Protein AF-A0A7S1TMW0-F1 (afdb_monomer_lite)

Foldseek 3Di:
DPLPPDDPLLVVLLCCVAPVVDPDDDQDDDPPPCSLSSVLNSVLCCCVVVVDDDDDDDPAQASVQVSQLSNCVVPVPDLAEDEDDLVRHDPSCSCNYPVNVVVVVVVVVVVVVVVVVVVVVVVVVVVVVVVPPD

InterPro domains:
  IPR027417 P-loop containing nucleoside triphosphate hydrolase [G3DSA:3.40.50.300] (5-128)
  IPR027417 P-loop containing nucleoside triphosphate hydrolase [SSF52540] (5-91)
  IPR041677 DNA2/NAM7 helicase, helicase domain [PF13086] (6-128)
  IPR050534 Coronaviruses polyprotein 1ab [PTHR43788] (4-119)

Secondary structure (DSSP, 8-state):
-------HHHHHHHHIIIII--S-------TTS-HHHHHHHHHHHIIIII--------SSHHHHHHHHHHHHHH-TTS---B-S-GGGS-GGGGGGBHHHHHHHHHHHHHHHHHHHHHHHHHHHHHHHHHHS--

pLDDT: mean 90.7, std 10.29, range [41.19, 97.44]

Structure (mmCIF, N/CA/C/O backbone):
data_AF-A0A7S1TMW0-F1
#
_entry.id   AF-A0A7S1TMW0-F1
#
loop_
_atom_site.group_PDB
_atom_site.id
_atom_site.type_symbol
_atom_site.label_atom_id
_atom_site.label_alt_id
_atom_site.label_comp_id
_atom_site.label_asym_id
_atom_site.label_entity_id
_atom_site.label_seq_id
_atom_site.pdbx_PDB_ins_code
_atom_site.Cartn_x
_atom_site.Cartn_y
_atom_site.Cartn_z
_atom_site.occupancy
_atom_site.B_iso_or_equiv
_atom_site.auth_seq_id
_atom_site.auth_comp_id
_atom_site.auth_asym_id
_atom_site.auth_atom_id
_atom_site.pdbx_PDB_model_num
ATOM 1 N N . ALA A 1 1 ? 2.452 -14.773 4.555 1.00 41.19 1 ALA A N 1
ATOM 2 C CA . ALA A 1 1 ? 2.841 -13.531 5.254 1.00 41.19 1 ALA A CA 1
ATOM 3 C C . ALA A 1 1 ? 2.447 -13.641 6.718 1.00 41.19 1 ALA A C 1
ATOM 5 O O . ALA A 1 1 ? 1.320 -14.036 6.995 1.00 41.19 1 ALA A O 1
ATOM 6 N N . ARG A 1 2 ? 3.364 -13.378 7.655 1.00 42.72 2 ARG A N 1
ATOM 7 C CA . ARG A 1 2 ? 3.052 -13.442 9.087 1.00 42.72 2 ARG A CA 1
ATOM 8 C C . ARG A 1 2 ? 2.184 -12.222 9.404 1.00 42.72 2 ARG A C 1
ATOM 10 O O . ARG A 1 2 ? 2.706 -11.118 9.511 1.00 42.72 2 ARG A O 1
ATOM 17 N N . LEU A 1 3 ? 0.864 -12.408 9.478 1.00 54.62 3 LEU A N 1
ATOM 18 C CA . LEU A 1 3 ? -0.001 -11.451 10.164 1.00 54.62 3 LEU A CA 1
ATOM 19 C C . LEU A 1 3 ? 0.658 -11.245 11.533 1.00 54.62 3 LEU A C 1
ATOM 21 O O . LEU A 1 3 ? 0.925 -12.228 12.231 1.00 54.62 3 LEU A O 1
ATOM 25 N N . ALA A 1 4 ? 1.036 -10.011 11.869 1.00 59.56 4 ALA A N 1
ATOM 26 C CA . ALA A 1 4 ? 1.559 -9.702 13.197 1.00 59.56 4 ALA A CA 1
ATOM 27 C C . ALA A 1 4 ? 0.603 -10.279 14.258 1.00 59.56 4 ALA A C 1
ATOM 29 O O . ALA A 1 4 ? -0.575 -10.484 13.962 1.00 59.56 4 ALA A O 1
ATOM 30 N N . SER A 1 5 ? 1.071 -10.555 15.477 1.00 74.88 5 SER A N 1
ATOM 31 C CA . SER A 1 5 ? 0.183 -11.019 16.549 1.00 74.88 5 SER A CA 1
ATOM 32 C C . SER A 1 5 ? -0.861 -9.936 16.856 1.00 74.88 5 SER A C 1
ATOM 34 O O . SER A 1 5 ? -0.615 -9.027 17.647 1.00 74.88 5 SER A O 1
ATOM 36 N N . LEU A 1 6 ? -2.005 -9.998 16.174 1.00 83.56 6 LEU A N 1
ATOM 37 C CA . LEU A 1 6 ? -3.103 -9.065 16.349 1.00 83.56 6 LEU A CA 1
ATOM 38 C C . LEU A 1 6 ? -3.797 -9.378 17.664 1.00 83.56 6 LEU A C 1
ATOM 40 O O . LEU A 1 6 ? -4.166 -10.528 17.945 1.00 83.56 6 LEU A O 1
ATOM 44 N N . ASN A 1 7 ? -4.011 -8.332 18.454 1.00 89.12 7 ASN A N 1
ATOM 45 C CA . ASN A 1 7 ? -4.869 -8.451 19.620 1.00 89.12 7 ASN A CA 1
ATOM 46 C C . ASN A 1 7 ? -6.317 -8.741 19.181 1.00 89.12 7 ASN A C 1
ATOM 48 O O . ASN A 1 7 ? -6.655 -8.700 17.993 1.00 89.12 7 ASN A O 1
ATOM 52 N N . THR A 1 8 ? -7.165 -9.093 20.142 1.00 90.50 8 THR A N 1
ATOM 53 C CA . THR A 1 8 ? -8.556 -9.471 19.872 1.00 90.50 8 THR A CA 1
ATOM 54 C C . THR A 1 8 ? -9.306 -8.374 19.113 1.00 90.50 8 THR A C 1
ATOM 56 O O . THR A 1 8 ? -9.917 -8.664 18.090 1.00 90.50 8 THR A O 1
ATOM 59 N N . GLU A 1 9 ? -9.158 -7.112 19.519 1.00 90.88 9 GLU A N 1
ATOM 60 C CA . GLU A 1 9 ? -9.831 -5.972 18.879 1.00 90.88 9 GLU A CA 1
ATOM 61 C C . GLU A 1 9 ? -9.413 -5.780 17.417 1.00 90.88 9 GLU A C 1
ATOM 63 O O . GLU A 1 9 ? -10.238 -5.574 16.530 1.00 90.88 9 GLU A O 1
ATOM 68 N N . GLN A 1 10 ? -8.121 -5.905 17.124 1.00 90.44 10 GLN A N 1
ATOM 69 C CA . GLN A 1 10 ? -7.606 -5.792 15.762 1.00 90.44 10 GLN A CA 1
ATOM 70 C C . GLN A 1 10 ? -8.063 -6.964 14.884 1.00 90.44 10 GLN A C 1
ATOM 72 O O . GLN A 1 10 ? -8.323 -6.767 13.698 1.00 90.44 10 GLN A O 1
ATOM 77 N N . ARG A 1 11 ? -8.193 -8.173 15.452 1.00 90.75 11 ARG A N 1
ATOM 78 C CA . ARG A 1 11 ? -8.766 -9.329 14.743 1.00 90.75 11 ARG A CA 1
ATOM 79 C C . ARG A 1 11 ? -10.237 -9.117 14.404 1.00 90.75 11 ARG A C 1
ATOM 81 O O . ARG A 1 11 ? -10.627 -9.443 13.286 1.00 90.75 11 ARG A O 1
ATOM 88 N N . LEU A 1 12 ? -11.016 -8.516 15.304 1.00 91.06 12 LEU A N 1
ATOM 89 C CA . LEU A 1 12 ? -12.421 -8.190 15.044 1.00 91.06 12 LEU A CA 1
ATOM 90 C C . LEU A 1 12 ? -12.576 -7.226 13.862 1.00 91.06 12 LEU A C 1
ATOM 92 O O . LEU A 1 12 ? -13.469 -7.407 13.040 1.00 91.06 12 LEU A O 1
ATOM 96 N N . VAL A 1 13 ? -11.674 -6.250 13.715 1.00 92.19 13 VAL A N 1
ATOM 97 C CA . VAL A 1 13 ? -11.669 -5.358 12.540 1.00 92.19 13 VAL A CA 1
ATOM 98 C C . VAL A 1 13 ? -11.479 -6.147 11.243 1.00 92.19 13 VAL A C 1
ATOM 100 O O . VAL A 1 13 ? -12.196 -5.912 10.272 1.00 92.19 13 VAL A O 1
ATOM 103 N N . VAL A 1 14 ? -10.540 -7.099 11.222 1.00 92.25 14 VAL A N 1
ATOM 104 C CA . VAL A 1 14 ? -10.314 -7.953 10.047 1.00 92.25 14 VAL A CA 1
ATOM 105 C C . VAL A 1 14 ? -11.552 -8.803 9.756 1.00 92.25 14 VAL A C 1
ATOM 107 O O . VAL A 1 14 ? -12.006 -8.823 8.617 1.00 92.25 14 VAL A O 1
ATOM 110 N N . GLU A 1 15 ? -12.131 -9.446 10.772 1.00 91.31 15 GLU A N 1
ATOM 111 C CA . GLU A 1 15 ? -13.331 -10.284 10.640 1.00 91.31 15 GLU A CA 1
ATOM 112 C C . GLU A 1 15 ? -14.543 -9.494 10.121 1.00 91.31 15 GLU A C 1
ATOM 114 O O . GLU A 1 15 ? -15.268 -9.967 9.244 1.00 91.31 15 GLU A O 1
ATOM 119 N N . HIS A 1 16 ? -14.759 -8.274 10.620 1.00 91.88 16 HIS A N 1
ATOM 120 C CA . HIS A 1 16 ? -15.850 -7.412 10.163 1.00 91.88 16 HIS A CA 1
ATOM 121 C C . HIS A 1 16 ? -15.748 -7.090 8.670 1.00 91.88 16 HIS A C 1
ATOM 123 O O . HIS A 1 16 ? -16.760 -7.111 7.968 1.00 91.88 16 HIS A O 1
ATOM 129 N N . VAL A 1 17 ? -14.531 -6.844 8.181 1.00 89.94 17 VAL A N 1
ATOM 130 C CA . VAL A 1 17 ? -14.286 -6.536 6.769 1.00 89.94 17 VAL A CA 1
ATOM 131 C C . VAL A 1 17 ? -14.373 -7.790 5.898 1.00 89.94 17 VAL A C 1
ATOM 133 O O . VAL A 1 17 ? -14.994 -7.744 4.840 1.00 89.94 17 VAL A O 1
ATOM 136 N N . THR A 1 18 ? -13.784 -8.915 6.318 1.00 89.94 18 THR A N 1
ATOM 137 C CA . THR A 1 18 ? -13.626 -10.085 5.436 1.00 89.94 18 THR A CA 1
ATOM 138 C C . THR A 1 18 ? -14.753 -11.109 5.531 1.00 89.94 18 THR A C 1
ATOM 140 O O . THR A 1 18 ? -15.137 -11.690 4.517 1.00 89.94 18 THR A O 1
ATOM 143 N N . VAL A 1 19 ? -15.284 -11.347 6.732 1.00 88.06 19 VAL A N 1
ATOM 144 C CA . VAL A 1 19 ? -16.293 -12.386 6.987 1.00 88.06 19 VAL A CA 1
ATOM 145 C C . VAL A 1 19 ? -17.684 -11.780 7.000 1.00 88.06 19 VAL A C 1
ATOM 147 O O . VAL A 1 19 ? -18.561 -12.232 6.268 1.00 88.06 19 VAL A O 1
ATOM 150 N N . ARG A 1 20 ? -17.893 -10.740 7.816 1.00 85.25 20 ARG A N 1
ATOM 151 C CA . ARG A 1 20 ?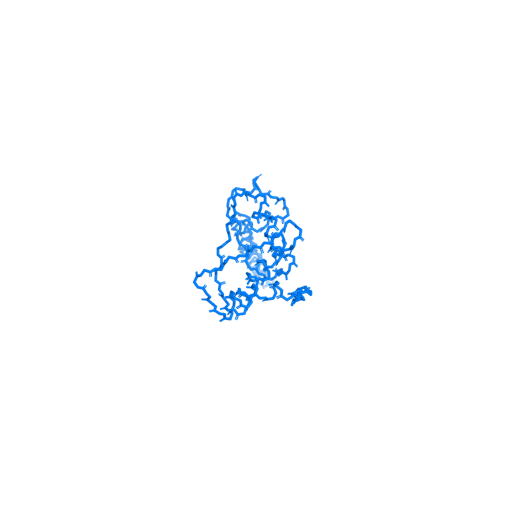 -19.234 -10.164 7.997 1.00 85.25 20 ARG A CA 1
ATOM 152 C C . ARG A 1 20 ? -19.680 -9.315 6.815 1.00 85.25 20 ARG A C 1
ATOM 154 O O . ARG A 1 20 ? -20.880 -9.188 6.599 1.00 85.25 20 ARG A O 1
ATOM 161 N N . LYS A 1 21 ? -18.724 -8.753 6.064 1.00 81.25 21 LYS A N 1
ATOM 162 C CA . LYS A 1 21 ? -18.966 -7.873 4.909 1.00 81.25 21 LYS A CA 1
ATOM 163 C C . LYS A 1 21 ? -19.984 -6.770 5.226 1.00 81.25 21 LYS A C 1
ATOM 165 O O . LYS A 1 21 ? -20.891 -6.497 4.441 1.00 81.25 21 LYS A O 1
ATOM 170 N N . SER A 1 22 ? -19.852 -6.162 6.405 1.00 79.31 22 SER A N 1
ATOM 171 C CA . SER A 1 22 ? -20.737 -5.082 6.846 1.00 79.31 22 SER A CA 1
ATOM 172 C C . SER A 1 22 ? -20.713 -3.919 5.850 1.00 79.31 22 SER A C 1
ATOM 174 O O . SER A 1 22 ? -19.653 -3.553 5.348 1.00 79.31 22 SER A O 1
ATOM 176 N N . THR A 1 23 ? -21.863 -3.286 5.612 1.00 86.81 23 THR A N 1
ATOM 177 C CA . THR A 1 23 ? -21.974 -2.129 4.701 1.00 86.81 23 THR A CA 1
ATOM 178 C C . THR A 1 23 ? -21.153 -0.924 5.162 1.00 86.81 23 THR A C 1
ATOM 180 O O . THR A 1 23 ? -20.662 -0.158 4.338 1.00 86.81 23 THR A O 1
ATOM 183 N N . ALA A 1 24 ? -20.973 -0.767 6.475 1.00 89.81 24 ALA A N 1
ATOM 184 C CA . ALA A 1 24 ? -20.081 0.212 7.075 1.00 89.81 24 ALA A CA 1
ATOM 185 C C . ALA A 1 24 ? -19.421 -0.370 8.330 1.00 89.81 24 ALA A C 1
ATOM 187 O O . ALA A 1 24 ? -20.012 -1.170 9.056 1.00 89.81 24 ALA A O 1
ATOM 188 N N . THR A 1 25 ? -18.179 0.027 8.604 1.00 91.25 25 THR A N 1
ATOM 189 C CA . THR A 1 25 ? -17.468 -0.332 9.837 1.00 91.25 25 THR A CA 1
ATOM 190 C C . THR A 1 25 ? -16.689 0.873 10.340 1.00 91.25 25 THR A C 1
ATOM 192 O O . THR A 1 25 ? -15.859 1.428 9.622 1.00 91.25 25 THR A O 1
ATOM 195 N N . LEU A 1 26 ? -16.955 1.270 11.586 1.00 92.75 26 LEU A N 1
ATOM 196 C CA . LEU A 1 26 ? -16.215 2.319 12.275 1.00 92.75 26 LEU A CA 1
ATOM 197 C C . LEU A 1 26 ? -15.134 1.682 13.147 1.00 92.75 26 LEU A C 1
ATOM 199 O O . LEU A 1 26 ? -15.435 0.933 14.072 1.00 92.75 26 LEU A O 1
ATOM 203 N N . VAL A 1 27 ? -13.876 2.013 12.866 1.00 92.56 27 VAL A N 1
ATOM 204 C CA . VAL A 1 27 ? -1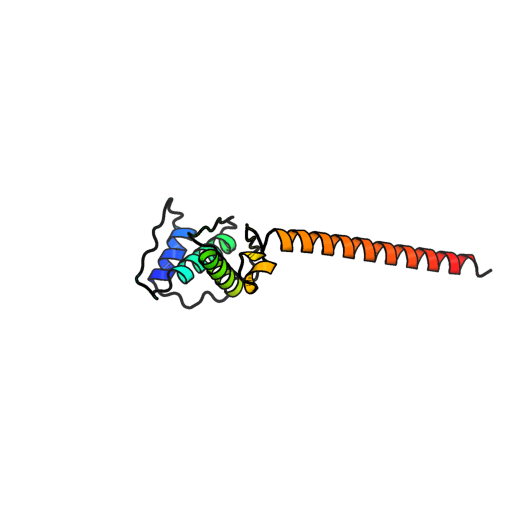2.740 1.601 13.694 1.00 92.56 27 VAL A CA 1
ATOM 205 C C . VAL A 1 27 ? -12.297 2.793 14.528 1.00 92.56 27 VAL A C 1
ATOM 207 O O . VAL A 1 27 ? -11.753 3.765 14.003 1.00 92.56 27 VAL A O 1
ATOM 210 N N . TRP A 1 28 ? -12.511 2.711 15.837 1.00 93.12 28 TRP A N 1
ATOM 211 C CA . TRP A 1 28 ? -12.101 3.734 16.793 1.00 93.12 28 TRP A CA 1
ATOM 212 C C . TRP A 1 28 ? -11.079 3.175 17.786 1.00 93.12 28 TRP A C 1
ATOM 214 O O . TRP A 1 28 ? -11.043 1.983 18.068 1.00 93.12 28 TRP A O 1
ATOM 224 N N . GLY A 1 29 ? -10.224 4.048 18.312 1.00 87.12 29 GLY A N 1
ATOM 225 C CA . GLY A 1 29 ? -9.257 3.692 19.343 1.00 87.12 29 GLY A CA 1
ATOM 226 C C . GLY A 1 29 ? -8.394 4.890 19.755 1.00 87.12 29 GLY A C 1
ATOM 227 O O . GLY A 1 29 ? -8.056 5.715 18.894 1.00 87.12 29 GLY A O 1
ATOM 228 N N . PRO A 1 30 ? -7.976 4.995 21.029 1.00 90.25 30 PRO A N 1
ATOM 229 C CA . PRO A 1 30 ? -7.055 6.032 21.502 1.00 90.25 30 PRO A CA 1
ATOM 230 C C . PRO A 1 30 ? -5.752 6.140 20.679 1.00 90.25 30 PRO A C 1
ATOM 232 O O . PRO A 1 30 ? -5.411 5.225 19.912 1.00 90.25 30 PRO A O 1
ATOM 235 N N . PRO A 1 31 ? -4.996 7.246 20.780 1.00 87.94 31 PRO A N 1
ATOM 236 C CA . PRO A 1 31 ? -3.660 7.348 20.189 1.00 87.94 31 PRO A CA 1
ATOM 237 C C . PRO A 1 31 ? -2.774 6.153 20.585 1.00 87.94 31 PRO A C 1
ATOM 239 O O . PRO A 1 31 ? -2.865 5.649 21.697 1.00 87.94 31 PRO A O 1
ATOM 242 N N . GLY A 1 32 ? -1.960 5.644 19.656 1.00 85.00 32 GLY A N 1
ATOM 243 C CA . GLY A 1 32 ? -1.055 4.512 19.919 1.00 85.00 32 GLY A CA 1
ATOM 244 C C . GLY A 1 32 ? -1.672 3.102 19.870 1.00 85.00 32 GLY A C 1
ATOM 245 O O . GLY A 1 32 ? -0.932 2.132 19.792 1.00 85.00 32 GLY A O 1
ATOM 246 N N . THR A 1 33 ? -2.999 2.946 19.794 1.00 85.06 33 THR A N 1
ATOM 247 C CA . THR A 1 33 ? -3.676 1.618 19.810 1.00 85.06 33 THR A CA 1
ATOM 248 C C . THR A 1 33 ? -3.585 0.797 18.513 1.00 85.06 33 THR A C 1
ATOM 250 O O . THR A 1 33 ? -4.232 -0.238 18.359 1.00 85.06 33 THR A O 1
ATOM 253 N N . GLY A 1 34 ? -2.785 1.240 17.541 1.00 88.69 34 GLY A N 1
ATOM 254 C CA . GLY A 1 34 ? -2.559 0.481 16.310 1.00 88.69 34 GLY A CA 1
ATOM 255 C C . GLY A 1 34 ? -3.737 0.461 15.328 1.00 88.69 34 GLY A C 1
ATOM 256 O O . GLY A 1 34 ? -3.784 -0.430 14.488 1.00 88.69 34 GLY A O 1
ATOM 257 N N . LYS A 1 35 ? -4.654 1.441 15.375 1.00 92.38 35 LYS A N 1
ATOM 258 C CA . LYS A 1 35 ? -5.772 1.588 14.411 1.00 92.38 35 LYS A CA 1
ATOM 259 C C . LYS A 1 35 ? -5.338 1.400 12.956 1.00 92.38 35 LYS A C 1
ATOM 261 O O . LYS A 1 35 ? -5.885 0.567 12.246 1.00 92.38 35 LYS A O 1
ATOM 266 N N . THR A 1 36 ? -4.312 2.138 12.529 1.00 92.00 36 THR A N 1
ATOM 267 C CA . THR A 1 36 ? -3.766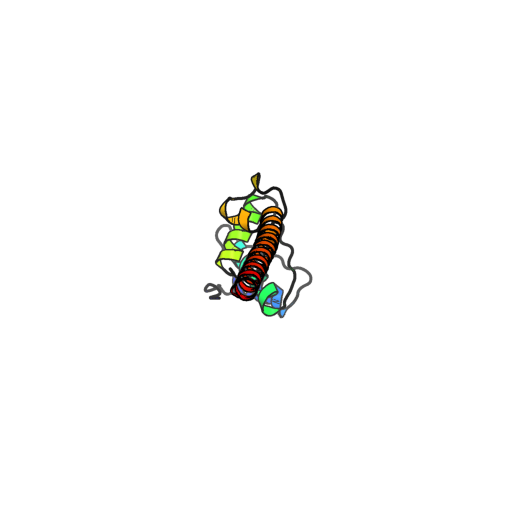 2.038 11.168 1.00 92.00 36 THR A CA 1
ATOM 268 C C . THR A 1 36 ? -3.282 0.625 10.871 1.00 92.00 36 THR A C 1
ATOM 270 O O . THR A 1 36 ? -3.538 0.115 9.790 1.00 92.00 36 THR A O 1
ATOM 273 N N . SER A 1 37 ? -2.630 -0.035 11.831 1.00 92.06 37 SER A N 1
ATOM 274 C CA . SER A 1 37 ? -2.182 -1.420 11.673 1.00 92.06 37 SER A CA 1
ATOM 275 C C . SER A 1 37 ? -3.365 -2.376 11.509 1.00 92.06 37 SER A C 1
ATOM 277 O O . SER A 1 37 ? -3.312 -3.236 10.639 1.00 92.06 37 SER A O 1
ATOM 279 N N . ALA A 1 38 ? -4.452 -2.191 12.265 1.00 93.25 38 ALA A N 1
ATOM 280 C CA . ALA A 1 38 ? -5.678 -2.977 12.115 1.00 93.25 38 ALA A CA 1
ATOM 281 C C . ALA A 1 38 ? -6.274 -2.832 10.706 1.00 93.25 38 ALA A C 1
ATOM 283 O O . ALA A 1 38 ? -6.547 -3.830 10.042 1.00 93.25 38 ALA A O 1
ATOM 284 N N . VAL A 1 39 ? -6.405 -1.591 10.218 1.00 94.94 39 VAL A N 1
ATOM 285 C CA . VAL A 1 39 ? -6.945 -1.310 8.878 1.00 94.94 39 VAL A CA 1
ATOM 286 C C . VAL A 1 39 ? -6.022 -1.854 7.783 1.00 94.94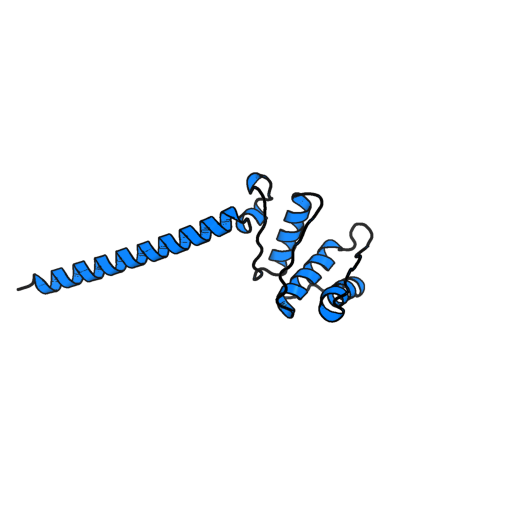 39 VAL A C 1
ATOM 288 O O . VAL A 1 39 ? -6.512 -2.451 6.832 1.00 94.94 39 VAL A O 1
ATOM 291 N N . VAL A 1 40 ? -4.697 -1.735 7.927 1.00 95.75 40 VAL A N 1
ATOM 292 C CA . VAL A 1 40 ? -3.727 -2.339 6.992 1.00 95.75 40 VAL A CA 1
ATOM 293 C C . VAL A 1 40 ? -3.933 -3.849 6.889 1.00 95.75 40 VAL A C 1
ATOM 295 O O . VAL A 1 40 ? -3.980 -4.381 5.783 1.00 95.75 40 VAL A O 1
ATOM 298 N N . GLN A 1 41 ? -4.099 -4.544 8.018 1.00 93.75 41 GLN A N 1
ATOM 299 C CA . GLN A 1 41 ? -4.338 -5.988 8.001 1.00 93.75 41 GLN A CA 1
ATOM 300 C C . GLN A 1 41 ? -5.701 -6.345 7.412 1.00 93.75 41 GLN A C 1
ATOM 302 O O . GLN A 1 41 ? -5.799 -7.332 6.684 1.00 93.75 41 GLN A O 1
ATOM 307 N N . ALA A 1 42 ? -6.735 -5.547 7.678 1.00 94.69 42 ALA A N 1
ATOM 308 C CA . ALA A 1 42 ? -8.056 -5.756 7.098 1.00 94.69 42 ALA A CA 1
ATOM 309 C C . ALA A 1 42 ? -8.022 -5.603 5.570 1.00 94.69 42 ALA A C 1
ATOM 311 O O . ALA A 1 42 ? -8.482 -6.495 4.863 1.00 94.69 42 ALA A O 1
ATOM 312 N N . VAL A 1 43 ? -7.387 -4.542 5.058 1.00 96.12 43 VAL A N 1
ATOM 313 C CA . VAL A 1 43 ? -7.202 -4.320 3.615 1.00 96.12 43 VAL A CA 1
ATOM 314 C C . VAL A 1 43 ? -6.367 -5.436 2.991 1.00 96.12 43 VAL A C 1
ATOM 316 O O . VAL A 1 43 ? -6.779 -6.017 1.991 1.00 96.12 43 VAL A O 1
ATOM 319 N N . ALA A 1 44 ? -5.230 -5.794 3.594 1.00 95.69 44 ALA A N 1
ATOM 320 C CA . ALA A 1 44 ? -4.398 -6.882 3.088 1.00 95.69 44 ALA A CA 1
ATOM 321 C C . ALA A 1 44 ? -5.161 -8.215 3.046 1.00 95.69 44 ALA A C 1
ATOM 323 O O . ALA A 1 44 ? -5.019 -8.975 2.091 1.00 95.69 44 ALA A O 1
ATOM 324 N N . SER A 1 45 ? -5.985 -8.493 4.060 1.00 93.81 45 SER A N 1
ATOM 325 C CA . SER A 1 45 ? -6.796 -9.712 4.128 1.00 93.81 45 SER A CA 1
ATOM 326 C C . SER A 1 45 ? -7.928 -9.702 3.103 1.00 93.81 45 SER A C 1
ATOM 328 O O . SER A 1 45 ? -8.135 -10.718 2.450 1.00 93.81 45 SER A O 1
ATOM 330 N N . ALA A 1 46 ? -8.613 -8.573 2.902 1.00 94.75 46 ALA A N 1
ATOM 331 C CA . ALA A 1 46 ? -9.650 -8.439 1.878 1.00 94.75 46 ALA A CA 1
ATOM 332 C C . ALA A 1 46 ? -9.085 -8.703 0.473 1.00 94.75 46 ALA A C 1
ATOM 334 O O . ALA A 1 46 ? -9.607 -9.535 -0.265 1.00 94.75 46 ALA A O 1
ATOM 335 N N . VAL A 1 47 ? -7.946 -8.090 0.132 1.00 95.50 47 VAL A N 1
ATOM 336 C CA . VAL A 1 47 ? -7.314 -8.298 -1.180 1.00 95.50 47 VAL A CA 1
ATOM 337 C C . VAL A 1 47 ? -6.823 -9.742 -1.341 1.00 95.50 47 VAL A C 1
ATOM 339 O O . VAL A 1 47 ? -7.068 -10.360 -2.372 1.00 95.50 47 VAL A O 1
ATOM 342 N N . ARG A 1 48 ? -6.149 -10.311 -0.331 1.00 92.38 48 ARG A N 1
ATOM 343 C CA . ARG A 1 48 ? -5.566 -11.666 -0.418 1.00 92.38 48 ARG A CA 1
ATOM 344 C C . ARG A 1 48 ? -6.601 -12.784 -0.414 1.00 92.38 48 ARG A C 1
ATOM 346 O O . ARG A 1 48 ? -6.450 -13.743 -1.159 1.00 92.38 48 ARG A O 1
ATOM 353 N N . LEU A 1 49 ? -7.578 -12.705 0.487 1.00 91.50 49 LEU A N 1
ATOM 354 C CA . LEU A 1 49 ? -8.518 -13.798 0.740 1.00 91.50 49 LEU A CA 1
ATOM 355 C C . LEU A 1 49 ? -9.742 -13.715 -0.166 1.00 91.50 49 LEU A C 1
ATOM 357 O O . LEU A 1 49 ? -10.299 -14.751 -0.515 1.00 91.50 49 LEU A O 1
ATOM 361 N N . LEU A 1 50 ? -10.166 -12.501 -0.526 1.00 92.88 50 LEU A N 1
ATOM 362 C CA . LEU A 1 50 ? -11.396 -12.280 -1.290 1.00 92.88 50 LEU A CA 1
ATOM 363 C C . LEU A 1 50 ? -11.133 -11.817 -2.727 1.00 92.88 50 LEU A C 1
ATOM 365 O O . LEU A 1 50 ? -12.030 -11.906 -3.559 1.00 92.88 50 LEU A O 1
ATOM 369 N N . GLY A 1 51 ? -9.920 -11.348 -3.040 1.00 94.06 51 GLY A N 1
ATOM 370 C CA . GLY A 1 51 ? -9.605 -10.781 -4.353 1.00 94.06 51 GLY A CA 1
ATOM 371 C C . GLY A 1 51 ? -10.180 -9.377 -4.568 1.00 94.06 51 GLY A C 1
ATOM 372 O O . GLY A 1 51 ? -10.277 -8.923 -5.710 1.00 94.06 51 GLY A O 1
ATOM 373 N N . ASP A 1 52 ? -10.566 -8.690 -3.489 1.00 95.25 52 ASP A N 1
ATOM 374 C CA . ASP A 1 52 ? -11.208 -7.380 -3.564 1.00 95.25 52 ASP A CA 1
ATOM 375 C C . ASP A 1 52 ? -10.269 -6.300 -4.123 1.00 95.25 52 ASP A C 1
ATOM 377 O O . ASP A 1 52 ? -9.061 -6.283 -3.872 1.00 95.25 52 ASP A O 1
ATOM 381 N N . LYS A 1 53 ? -10.851 -5.330 -4.837 1.00 96.31 53 LYS A N 1
ATOM 382 C CA . LYS A 1 53 ? -10.176 -4.078 -5.206 1.00 96.31 53 LYS A CA 1
ATOM 383 C C . LYS A 1 53 ? -10.543 -3.006 -4.188 1.00 96.31 53 LYS A C 1
ATOM 385 O O . LYS A 1 53 ? -11.703 -2.617 -4.093 1.00 96.31 53 LYS A O 1
ATOM 390 N N . VAL A 1 54 ? -9.552 -2.524 -3.443 1.00 96.88 54 VAL A N 1
ATOM 391 C CA . VAL A 1 54 ? -9.764 -1.603 -2.318 1.00 96.88 54 VAL A CA 1
ATOM 392 C C . VAL A 1 54 ? -9.258 -0.203 -2.657 1.00 96.88 54 VAL A C 1
ATOM 394 O O . VAL A 1 54 ? -8.099 -0.033 -3.036 1.00 96.88 54 VAL A O 1
ATOM 397 N N . LEU A 1 55 ? -10.112 0.808 -2.468 1.00 97.38 55 LEU A N 1
ATOM 398 C CA . LEU A 1 55 ? -9.716 2.216 -2.470 1.00 97.38 55 LEU A CA 1
ATOM 399 C C . LEU A 1 55 ? -9.378 2.649 -1.041 1.00 97.38 55 LEU A C 1
ATOM 401 O O . LEU A 1 55 ? -10.209 2.537 -0.143 1.00 97.38 55 LEU A O 1
ATOM 405 N N . VAL A 1 56 ? -8.174 3.183 -0.843 1.00 97.19 56 VAL A N 1
ATOM 406 C CA . VAL A 1 56 ? -7.753 3.776 0.431 1.00 97.19 56 VAL A CA 1
ATOM 407 C C . VAL A 1 56 ? -7.608 5.280 0.248 1.00 97.19 56 VAL A C 1
ATOM 409 O O . VAL A 1 56 ? -6.895 5.735 -0.644 1.00 97.19 56 VAL A O 1
ATOM 412 N N . ALA A 1 57 ? -8.263 6.048 1.115 1.00 96.94 57 ALA A N 1
ATOM 413 C CA . ALA A 1 57 ? -8.186 7.502 1.145 1.00 96.94 57 ALA A CA 1
ATOM 414 C C . ALA A 1 57 ? -7.942 7.993 2.577 1.00 96.94 57 ALA A C 1
ATOM 416 O O . ALA A 1 57 ? -8.368 7.364 3.546 1.00 96.94 57 ALA A O 1
ATOM 417 N N . ALA A 1 58 ? -7.250 9.123 2.708 1.00 95.88 58 ALA A N 1
ATOM 418 C CA . ALA A 1 58 ? -7.001 9.788 3.982 1.00 95.88 58 ALA A CA 1
ATOM 419 C C . ALA A 1 58 ? -6.971 11.311 3.791 1.00 95.88 58 ALA A C 1
ATOM 421 O O . ALA A 1 58 ? -6.851 11.801 2.670 1.00 95.88 58 ALA A O 1
ATOM 422 N N . ALA A 1 59 ? -7.051 12.059 4.894 1.00 95.06 59 ALA A N 1
ATOM 423 C CA . ALA A 1 59 ? -7.105 13.522 4.874 1.00 95.06 59 ALA A CA 1
ATOM 424 C C . ALA A 1 59 ? -5.793 14.205 4.426 1.00 95.06 59 ALA A C 1
ATOM 426 O O . ALA A 1 59 ? -5.803 15.391 4.111 1.00 95.06 59 ALA A O 1
ATOM 427 N N . SER A 1 60 ? -4.661 13.491 4.404 1.00 95.31 60 SER A N 1
ATOM 428 C CA . SER A 1 60 ? -3.363 14.041 3.993 1.00 95.31 60 SER A CA 1
ATOM 429 C C . SER A 1 60 ? -2.526 13.030 3.208 1.00 95.31 60 SER A C 1
ATOM 431 O O . SER A 1 60 ? -2.644 11.820 3.412 1.00 95.31 60 SER A O 1
ATOM 433 N N . ASN A 1 61 ? -1.633 13.529 2.344 1.00 95.31 61 ASN A N 1
ATOM 434 C CA . ASN A 1 61 ? -0.711 12.686 1.572 1.00 95.31 61 ASN A CA 1
ATOM 435 C C . ASN A 1 61 ? 0.161 11.813 2.477 1.00 95.31 61 ASN A C 1
ATOM 437 O O . ASN A 1 61 ? 0.242 10.613 2.255 1.00 95.31 61 ASN A O 1
ATOM 441 N N . ILE A 1 62 ? 0.719 12.391 3.544 1.00 95.69 62 ILE A N 1
ATOM 442 C CA . ILE A 1 62 ? 1.566 11.668 4.501 1.00 95.69 62 ILE A CA 1
ATOM 443 C C . ILE A 1 62 ? 0.819 10.499 5.157 1.00 95.69 62 ILE A C 1
ATOM 445 O O . ILE A 1 62 ? 1.409 9.440 5.368 1.00 95.69 62 ILE A O 1
ATOM 449 N N . ALA A 1 63 ? -0.479 10.647 5.447 1.00 95.50 63 ALA A N 1
ATOM 450 C CA . ALA A 1 63 ? -1.276 9.558 6.007 1.00 95.50 63 ALA A CA 1
ATOM 451 C C . ALA A 1 63 ? -1.480 8.414 4.999 1.00 95.50 63 ALA A C 1
ATOM 453 O O . ALA A 1 63 ? -1.395 7.247 5.382 1.00 95.50 63 ALA A O 1
ATOM 454 N N . VAL A 1 64 ? -1.706 8.739 3.719 1.00 97.25 64 VAL A N 1
ATOM 455 C CA . VAL A 1 64 ? -1.780 7.736 2.645 1.00 97.25 64 VAL A CA 1
ATOM 456 C C . VAL A 1 64 ? -0.430 7.045 2.467 1.00 97.25 64 VAL A C 1
ATOM 458 O O . VAL A 1 64 ? -0.378 5.821 2.421 1.00 97.25 64 VAL A O 1
ATOM 461 N N . ASP A 1 65 ? 0.665 7.798 2.424 1.00 97.25 65 ASP A N 1
ATOM 462 C CA . ASP A 1 65 ? 2.002 7.245 2.199 1.00 97.25 65 ASP A CA 1
ATOM 463 C C . ASP A 1 65 ? 2.416 6.320 3.352 1.00 97.25 65 ASP A C 1
ATOM 465 O O . ASP A 1 65 ? 2.807 5.181 3.115 1.00 97.25 65 ASP A O 1
ATOM 469 N N . THR A 1 66 ? 2.192 6.741 4.602 1.00 95.94 66 THR A N 1
ATOM 470 C CA . THR A 1 66 ? 2.405 5.896 5.794 1.00 95.94 66 THR A CA 1
ATOM 471 C C . THR A 1 66 ? 1.582 4.605 5.726 1.00 95.94 66 THR A C 1
ATOM 473 O O . THR A 1 66 ? 2.028 3.540 6.161 1.00 95.94 66 THR A O 1
ATOM 476 N N . PHE A 1 67 ? 0.352 4.676 5.208 1.00 97.25 67 PHE A N 1
ATOM 477 C CA . PHE A 1 67 ? -0.475 3.489 5.016 1.00 97.25 67 PHE A CA 1
ATOM 478 C C . PHE A 1 67 ? 0.132 2.559 3.960 1.00 97.25 67 PHE A C 1
ATOM 480 O O . PHE A 1 67 ? 0.235 1.357 4.203 1.00 97.25 67 PHE A O 1
ATOM 487 N N . VAL A 1 68 ? 0.560 3.107 2.819 1.00 97.44 68 VAL A N 1
ATOM 488 C CA . VAL A 1 68 ? 1.183 2.352 1.722 1.00 97.44 68 VAL A CA 1
ATOM 489 C C . VAL A 1 68 ? 2.476 1.675 2.180 1.00 97.44 68 VAL A C 1
ATOM 491 O O . VAL A 1 68 ? 2.636 0.485 1.925 1.00 97.44 68 VAL A O 1
ATOM 494 N N . GLU A 1 69 ? 3.350 2.368 2.915 1.00 96.44 69 GLU A N 1
ATOM 495 C CA . GLU A 1 69 ? 4.570 1.779 3.489 1.00 96.44 69 GLU A CA 1
ATOM 496 C C . GLU A 1 69 ? 4.253 0.560 4.360 1.00 96.44 69 GLU A C 1
ATOM 498 O O . GLU A 1 69 ? 4.824 -0.517 4.184 1.00 96.44 69 GLU A O 1
ATOM 503 N N . ARG A 1 70 ? 3.303 0.710 5.291 1.00 95.56 70 ARG A N 1
ATOM 504 C CA . ARG A 1 70 ? 2.905 -0.376 6.198 1.00 95.56 70 ARG A CA 1
ATOM 505 C C . ARG A 1 70 ? 2.248 -1.528 5.450 1.00 95.56 70 ARG A C 1
ATOM 507 O O . ARG A 1 70 ? 2.478 -2.683 5.805 1.00 95.56 70 ARG A O 1
ATOM 514 N N . LEU A 1 71 ? 1.444 -1.225 4.432 1.00 96.19 71 LEU A N 1
ATOM 515 C CA . LEU A 1 71 ? 0.801 -2.232 3.600 1.00 96.19 71 LEU A CA 1
ATOM 516 C C . LEU A 1 71 ? 1.837 -3.038 2.820 1.00 96.19 71 LEU A C 1
ATOM 518 O O . LEU A 1 71 ? 1.808 -4.260 2.896 1.00 96.19 71 LEU A O 1
ATOM 522 N N . LEU A 1 72 ? 2.774 -2.382 2.136 1.00 95.25 72 LEU A N 1
ATOM 523 C CA . LEU A 1 72 ? 3.823 -3.056 1.365 1.00 95.25 72 LEU A CA 1
ATOM 524 C C . LEU A 1 72 ? 4.831 -3.782 2.266 1.00 95.25 72 LEU A C 1
ATOM 526 O O . LEU A 1 72 ? 5.339 -4.831 1.890 1.00 95.25 72 LEU A O 1
ATOM 530 N N . SER A 1 73 ? 5.065 -3.295 3.487 1.00 93.75 73 SER A N 1
ATOM 531 C CA . SER A 1 73 ? 5.866 -4.012 4.486 1.00 93.75 73 SER A CA 1
ATOM 532 C C . SER A 1 73 ? 5.181 -5.303 4.961 1.00 93.75 73 SER A C 1
ATOM 534 O O . SER A 1 73 ? 5.819 -6.351 5.051 1.00 93.75 73 SER A O 1
ATOM 536 N N . ALA A 1 74 ? 3.872 -5.263 5.231 1.00 91.69 74 ALA A N 1
ATOM 537 C CA . ALA A 1 74 ? 3.103 -6.437 5.660 1.00 91.69 74 ALA A CA 1
ATOM 538 C C . ALA A 1 74 ? 2.721 -7.380 4.501 1.00 91.69 74 ALA A C 1
ATOM 540 O O . ALA A 1 74 ? 2.404 -8.563 4.705 1.00 91.69 74 ALA A O 1
ATOM 541 N N . ALA A 1 75 ? 2.678 -6.846 3.284 1.00 93.69 75 ALA A N 1
ATOM 542 C CA . ALA A 1 75 ? 2.160 -7.512 2.106 1.00 93.69 75 ALA A CA 1
ATOM 543 C C . ALA A 1 75 ? 2.866 -7.060 0.817 1.00 93.69 75 ALA A C 1
ATOM 545 O O . ALA A 1 75 ? 2.248 -6.415 -0.035 1.00 93.69 75 ALA A O 1
ATOM 546 N N . PRO A 1 76 ? 4.160 -7.403 0.670 1.00 94.06 76 PRO A N 1
ATOM 547 C CA . PRO A 1 76 ? 4.992 -6.931 -0.436 1.00 94.06 76 PRO A CA 1
ATOM 548 C C . PRO A 1 76 ? 4.536 -7.439 -1.806 1.00 94.06 76 PRO A C 1
ATOM 550 O O . PRO A 1 76 ? 4.882 -6.856 -2.827 1.00 94.06 76 PRO A O 1
ATOM 553 N N . GLU A 1 77 ? 3.754 -8.516 -1.851 1.00 93.62 77 GLU A N 1
ATOM 554 C CA . GLU A 1 77 ? 3.225 -9.072 -3.092 1.00 93.62 77 GLU A CA 1
ATOM 555 C C . GLU A 1 77 ? 1.980 -8.338 -3.617 1.00 93.62 77 GLU A C 1
ATOM 557 O O . GLU A 1 77 ? 1.536 -8.603 -4.736 1.00 93.62 77 GLU A O 1
ATOM 562 N N . LEU A 1 78 ? 1.386 -7.434 -2.828 1.00 94.88 78 LEU A N 1
ATOM 563 C CA . LEU A 1 78 ? 0.189 -6.716 -3.253 1.00 94.88 78 LEU A CA 1
ATOM 564 C C . LEU A 1 78 ? 0.507 -5.677 -4.325 1.00 94.88 78 LEU A C 1
ATOM 566 O O . LEU A 1 78 ? 1.426 -4.865 -4.217 1.00 94.88 78 LEU A O 1
ATOM 570 N N . ARG A 1 79 ? -0.343 -5.639 -5.352 1.00 95.12 79 ARG A N 1
ATOM 571 C CA . ARG A 1 79 ? -0.293 -4.600 -6.378 1.00 95.12 79 ARG A CA 1
ATOM 572 C C . ARG A 1 79 ? -0.958 -3.323 -5.860 1.00 95.12 79 ARG A C 1
ATOM 574 O O . ARG A 1 79 ? -2.176 -3.192 -5.913 1.00 95.12 79 ARG A O 1
ATOM 581 N N . VAL A 1 80 ? -0.146 -2.376 -5.399 1.00 96.69 80 VAL A N 1
ATOM 582 C CA . VAL A 1 80 ? -0.600 -1.065 -4.903 1.00 96.69 80 VAL A CA 1
ATOM 583 C C . VAL A 1 80 ? -0.296 0.033 -5.916 1.00 96.69 80 VAL A C 1
ATOM 585 O O . VAL A 1 80 ? 0.854 0.165 -6.328 1.00 96.69 80 VAL A O 1
ATOM 588 N N . VAL A 1 81 ? -1.296 0.839 -6.281 1.00 97.19 81 VAL A N 1
ATOM 589 C CA . VAL A 1 81 ? -1.129 2.044 -7.112 1.00 97.19 81 VAL A CA 1
ATOM 590 C C . VAL A 1 81 ? -1.404 3.279 -6.258 1.00 97.19 81 VAL A C 1
ATOM 592 O O . VAL A 1 81 ? -2.507 3.446 -5.740 1.00 97.19 81 VAL A O 1
ATOM 595 N N . ARG A 1 82 ? -0.406 4.153 -6.115 1.00 97.44 82 ARG A N 1
ATOM 596 C CA . ARG A 1 82 ? -0.514 5.427 -5.400 1.00 97.44 82 ARG A CA 1
ATOM 597 C C . ARG A 1 82 ? -0.816 6.552 -6.393 1.00 97.44 82 ARG A C 1
ATOM 599 O O . ARG A 1 82 ? 0.002 6.885 -7.243 1.00 97.44 82 ARG A O 1
ATOM 606 N N . MET A 1 83 ? -2.003 7.141 -6.270 1.00 96.44 83 MET A N 1
ATOM 607 C CA . MET A 1 83 ? -2.481 8.216 -7.151 1.00 96.44 83 MET A CA 1
ATOM 608 C C . MET A 1 83 ? -2.029 9.593 -6.661 1.00 96.44 83 MET A C 1
ATOM 610 O O . MET A 1 83 ? -2.227 9.895 -5.490 1.00 96.44 83 MET A O 1
ATOM 614 N N . GLY A 1 84 ? -1.492 10.446 -7.532 1.00 92.75 84 GLY A N 1
ATOM 615 C CA . GLY A 1 84 ? -1.046 11.810 -7.207 1.00 92.75 84 GLY A CA 1
ATOM 616 C C . GLY A 1 84 ? 0.340 12.107 -7.780 1.00 92.75 84 GLY A C 1
ATOM 617 O O . GLY A 1 84 ? 0.959 11.221 -8.353 1.00 92.75 84 GLY A O 1
ATOM 618 N N . HIS A 1 85 ? 0.832 13.338 -7.621 1.00 90.06 85 HIS A N 1
ATOM 619 C CA . HIS A 1 85 ? 2.179 13.704 -8.081 1.00 90.06 85 HIS A CA 1
ATOM 620 C C . HIS A 1 85 ? 3.273 13.072 -7.196 1.00 90.06 85 HIS A C 1
ATOM 622 O O . HIS A 1 85 ? 3.221 13.283 -5.978 1.00 90.06 85 HIS A O 1
ATOM 628 N N . PRO A 1 86 ? 4.273 12.367 -7.767 1.00 89.06 86 PRO A N 1
ATOM 629 C CA . PRO A 1 86 ? 5.362 11.731 -7.016 1.00 89.06 86 PRO A CA 1
ATOM 630 C C . PRO A 1 86 ? 6.142 12.682 -6.099 1.00 89.06 86 PRO A C 1
ATOM 632 O O . PRO A 1 86 ? 6.518 12.295 -4.998 1.00 89.06 86 PRO A O 1
ATOM 635 N N . GLU A 1 87 ? 6.305 13.949 -6.493 1.00 90.44 87 GLU A N 1
ATOM 636 C CA . GLU A 1 87 ? 6.986 14.990 -5.698 1.00 90.44 87 GLU A CA 1
ATOM 637 C C . GLU A 1 87 ? 6.312 15.274 -4.345 1.00 90.44 87 GLU A C 1
ATOM 639 O O . GLU A 1 87 ? 6.931 15.804 -3.426 1.00 90.44 87 GLU A O 1
ATOM 644 N N . ARG A 1 88 ? 5.028 14.923 -4.210 1.00 92.06 88 ARG A N 1
ATOM 645 C CA . ARG A 1 88 ? 4.242 15.082 -2.978 1.00 92.06 88 ARG A CA 1
ATOM 646 C C . ARG A 1 88 ? 4.180 13.805 -2.140 1.00 92.06 88 ARG A C 1
ATOM 648 O O . ARG A 1 88 ? 3.440 13.781 -1.154 1.00 92.06 88 ARG A O 1
ATOM 655 N N . MET A 1 89 ? 4.888 12.757 -2.559 1.00 95.94 89 MET A N 1
ATOM 656 C CA . MET A 1 89 ? 4.919 11.457 -1.902 1.00 95.94 89 MET A CA 1
ATOM 657 C C . MET A 1 89 ? 6.233 11.243 -1.157 1.00 95.94 89 MET A C 1
ATOM 659 O O . MET A 1 89 ? 7.290 11.715 -1.584 1.00 95.94 89 MET A O 1
ATOM 663 N N . LEU A 1 90 ? 6.188 10.445 -0.092 1.00 96.19 90 LEU A N 1
ATOM 664 C CA . LEU A 1 90 ? 7.408 9.945 0.542 1.00 96.19 90 LEU A CA 1
ATOM 665 C C . LEU A 1 90 ? 8.268 9.149 -0.465 1.00 96.19 90 LEU A C 1
ATOM 667 O O . LEU A 1 90 ? 7.720 8.337 -1.218 1.00 96.19 90 LEU A O 1
ATOM 671 N N . PRO A 1 91 ? 9.609 9.307 -0.467 1.00 95.38 91 PRO A N 1
ATOM 672 C CA . PRO A 1 91 ? 10.495 8.593 -1.396 1.00 95.38 91 PRO A CA 1
ATOM 673 C C . PRO A 1 91 ? 10.308 7.071 -1.379 1.00 95.38 91 PRO A C 1
ATOM 675 O O . PRO A 1 91 ? 10.337 6.409 -2.415 1.00 95.38 91 PRO A O 1
ATOM 678 N N . SER A 1 92 ? 10.038 6.525 -0.196 1.00 95.06 92 SER A N 1
ATOM 679 C CA . SER A 1 92 ? 9.762 5.111 0.055 1.00 95.06 92 SER A CA 1
ATOM 680 C C . SER A 1 92 ? 8.570 4.562 -0.726 1.00 95.06 92 SER A C 1
ATOM 682 O O . SER A 1 92 ? 8.558 3.367 -0.995 1.00 95.06 92 SER A O 1
ATOM 684 N N . VAL A 1 93 ? 7.590 5.384 -1.118 1.00 96.31 93 VAL A N 1
ATOM 685 C CA . VAL A 1 93 ? 6.367 4.935 -1.811 1.00 96.31 93 VAL A CA 1
ATOM 686 C C . VAL A 1 93 ? 6.289 5.376 -3.271 1.00 96.31 93 VAL A C 1
ATOM 688 O O . VAL A 1 93 ? 5.372 4.957 -3.976 1.00 96.31 93 VAL A O 1
ATOM 691 N N . GLN A 1 94 ? 7.240 6.177 -3.763 1.00 95.88 94 GLN A N 1
ATOM 692 C CA . GLN A 1 94 ? 7.224 6.681 -5.145 1.00 95.88 94 GLN A CA 1
ATOM 693 C C . GLN A 1 94 ? 7.250 5.556 -6.186 1.00 95.88 94 GLN A C 1
ATOM 695 O O . GLN A 1 94 ? 6.589 5.659 -7.217 1.00 95.88 94 GLN A O 1
ATOM 700 N N . HIS A 1 95 ? 7.915 4.440 -5.880 1.00 94.31 95 HIS A N 1
ATOM 701 C CA . HIS A 1 95 ? 7.918 3.239 -6.722 1.00 94.31 95 HIS A CA 1
ATOM 702 C C . HIS A 1 95 ? 6.519 2.624 -6.927 1.00 94.31 95 HIS A C 1
ATOM 704 O O . HIS A 1 95 ? 6.294 1.882 -7.880 1.00 94.31 95 HIS A O 1
ATOM 710 N N . ALA A 1 96 ? 5.571 2.914 -6.030 1.00 96.00 96 ALA A N 1
ATOM 711 C CA . ALA A 1 96 ? 4.182 2.484 -6.137 1.00 96.00 96 ALA A CA 1
ATOM 712 C C . ALA A 1 96 ? 3.289 3.520 -6.841 1.00 96.00 96 ALA A C 1
ATOM 714 O O . ALA A 1 96 ? 2.100 3.249 -7.035 1.00 96.00 96 ALA A O 1
ATOM 715 N N . SER A 1 97 ? 3.820 4.692 -7.209 1.00 97.00 97 SER A N 1
ATOM 716 C CA . SER A 1 97 ? 3.068 5.722 -7.928 1.00 97.00 97 SER A CA 1
ATOM 717 C C . SER A 1 97 ? 2.600 5.230 -9.296 1.00 97.00 97 SER A C 1
ATOM 719 O O . SER A 1 97 ? 3.214 4.348 -9.901 1.00 97.00 97 SER A O 1
ATOM 721 N N . LEU A 1 98 ? 1.489 5.789 -9.784 1.00 96.44 98 LEU A N 1
ATOM 722 C CA . LEU A 1 98 ? 1.003 5.475 -11.128 1.00 96.44 98 LEU A CA 1
ATOM 723 C C . LEU A 1 98 ? 2.068 5.791 -12.187 1.00 96.44 98 LEU A C 1
ATOM 725 O O . LEU A 1 98 ? 2.342 4.943 -13.032 1.00 96.44 98 LEU A O 1
ATOM 729 N N . ASP A 1 99 ? 2.689 6.966 -12.095 1.00 94.12 99 ASP A N 1
ATOM 730 C CA . ASP A 1 99 ? 3.679 7.441 -13.062 1.00 94.12 99 ASP A CA 1
ATOM 731 C C . ASP A 1 99 ? 4.881 6.494 -13.142 1.00 94.12 99 ASP A C 1
ATOM 733 O O . ASP A 1 99 ? 5.265 6.065 -14.230 1.00 94.12 99 ASP A O 1
ATOM 737 N N . GLU A 1 100 ? 5.427 6.089 -11.991 1.00 94.12 100 GLU A N 1
ATOM 738 C CA . GLU A 1 100 ? 6.583 5.191 -11.953 1.00 94.12 100 GLU A CA 1
ATOM 739 C C . GLU A 1 100 ? 6.231 3.777 -12.426 1.00 94.12 100 GLU A C 1
ATOM 741 O O . GLU A 1 100 ? 7.029 3.141 -13.115 1.00 94.12 100 GLU A O 1
ATOM 746 N N . ARG A 1 101 ? 5.019 3.288 -12.132 1.00 93.06 101 ARG A N 1
ATOM 747 C CA . ARG A 1 101 ? 4.545 1.990 -12.638 1.00 93.06 101 ARG A CA 1
ATOM 748 C C . ARG A 1 101 ? 4.401 1.990 -14.153 1.00 93.06 101 ARG A C 1
ATOM 750 O O . ARG A 1 101 ? 4.898 1.082 -14.809 1.00 93.06 101 ARG A O 1
ATOM 757 N N . VAL A 1 102 ? 3.765 3.020 -14.703 1.00 94.94 102 VAL A N 1
ATOM 758 C CA . VAL A 1 102 ? 3.601 3.173 -16.151 1.00 94.94 102 VAL A CA 1
ATOM 759 C C . VAL A 1 102 ? 4.969 3.290 -16.825 1.00 94.94 102 VAL A C 1
ATOM 761 O O . VAL A 1 102 ? 5.236 2.604 -17.811 1.00 94.94 102 VAL A O 1
ATOM 764 N N . ALA A 1 103 ? 5.875 4.097 -16.268 1.00 94.06 103 ALA A N 1
ATOM 765 C CA . ALA A 1 103 ? 7.232 4.224 -16.782 1.00 94.06 103 ALA A CA 1
ATOM 766 C C . ALA A 1 103 ? 8.007 2.895 -16.720 1.00 94.06 103 ALA A C 1
ATOM 768 O O . ALA A 1 103 ? 8.721 2.555 -17.665 1.00 94.06 103 ALA A O 1
ATOM 769 N N . ALA A 1 104 ? 7.860 2.122 -15.641 1.00 92.88 104 ALA A N 1
ATOM 770 C CA . ALA A 1 104 ? 8.470 0.803 -15.508 1.00 92.88 104 ALA A CA 1
ATOM 771 C C . ALA A 1 104 ? 7.949 -0.185 -16.561 1.00 92.88 104 ALA A C 1
ATOM 773 O O . ALA A 1 104 ? 8.762 -0.866 -17.190 1.00 92.88 104 ALA A O 1
ATOM 774 N N . ASP A 1 105 ? 6.639 -0.207 -16.807 1.00 93.69 105 ASP A N 1
ATOM 775 C CA . ASP A 1 105 ? 6.021 -1.059 -17.826 1.00 93.69 105 ASP A CA 1
ATOM 776 C C . ASP A 1 105 ? 6.536 -0.702 -19.232 1.00 93.69 105 ASP A C 1
ATOM 778 O O . ASP A 1 105 ? 6.953 -1.583 -19.990 1.00 93.69 105 ASP A O 1
ATOM 782 N N . PHE A 1 106 ? 6.623 0.593 -19.561 1.00 96.31 106 PHE A N 1
ATOM 783 C CA . PHE A 1 106 ? 7.208 1.044 -20.829 1.00 96.31 106 PHE A CA 1
ATOM 784 C C . PHE A 1 106 ? 8.684 0.657 -20.968 1.00 96.31 106 PHE A C 1
ATOM 786 O O . PHE A 1 106 ? 9.100 0.192 -22.032 1.00 96.31 106 PHE A O 1
ATOM 793 N N . ARG A 1 107 ? 9.490 0.815 -19.909 1.00 96.44 107 ARG A N 1
ATOM 794 C CA . ARG A 1 107 ? 10.906 0.406 -19.919 1.00 96.44 107 ARG A CA 1
ATOM 795 C C . ARG A 1 107 ? 11.056 -1.101 -20.115 1.00 96.44 107 ARG A C 1
ATOM 797 O O . ARG A 1 107 ? 11.941 -1.521 -20.860 1.00 96.44 107 ARG A O 1
ATOM 804 N N . ALA A 1 108 ? 10.198 -1.904 -19.488 1.00 95.44 108 ALA A N 1
ATOM 805 C CA . ALA A 1 108 ? 10.201 -3.354 -19.648 1.00 95.44 108 ALA A CA 1
ATOM 806 C C . ALA A 1 108 ? 9.877 -3.759 -21.094 1.00 95.44 108 ALA A C 1
ATOM 808 O O . ALA A 1 108 ? 10.646 -4.506 -21.702 1.00 95.44 108 ALA A O 1
ATOM 809 N N . ALA A 1 109 ? 8.816 -3.192 -21.676 1.00 95.81 109 ALA A N 1
ATOM 810 C CA . ALA A 1 109 ? 8.441 -3.433 -23.068 1.00 95.81 109 ALA A CA 1
ATOM 811 C C . ALA A 1 109 ? 9.548 -3.003 -24.051 1.00 95.81 109 ALA A C 1
ATOM 813 O O . ALA A 1 109 ? 9.896 -3.732 -24.980 1.00 95.81 109 ALA A O 1
ATOM 814 N N . ALA A 1 110 ? 10.164 -1.839 -23.825 1.00 97.00 110 ALA A N 1
ATOM 815 C CA . ALA A 1 110 ? 11.278 -1.362 -24.642 1.00 97.00 110 ALA A CA 1
ATOM 816 C C . ALA A 1 110 ? 12.504 -2.287 -24.567 1.00 97.00 110 ALA A C 1
ATOM 818 O O . ALA A 1 110 ? 13.151 -2.550 -25.585 1.00 97.00 110 ALA A O 1
ATOM 819 N N . ALA A 1 111 ? 12.819 -2.806 -23.377 1.00 97.00 111 ALA A N 1
ATOM 820 C CA . ALA A 1 111 ? 13.916 -3.747 -23.184 1.00 97.00 111 ALA A CA 1
ATOM 821 C C . ALA A 1 111 ? 13.659 -5.090 -23.887 1.00 97.00 111 ALA A C 1
ATOM 823 O O . ALA A 1 111 ? 14.586 -5.671 -24.451 1.00 97.00 111 ALA A O 1
ATOM 824 N N . GLU A 1 112 ? 12.417 -5.573 -23.887 1.00 97.38 112 GLU A N 1
ATOM 825 C CA . GLU A 1 112 ? 12.022 -6.775 -24.623 1.00 97.38 112 GLU A CA 1
ATOM 826 C C . GLU A 1 112 ? 12.198 -6.595 -26.135 1.00 97.38 112 GLU A C 1
ATOM 828 O O . GLU A 1 112 ? 12.889 -7.391 -26.772 1.00 97.38 112 GLU A O 1
ATOM 833 N N . MET A 1 113 ? 11.690 -5.491 -26.693 1.00 97.12 113 MET A N 1
ATOM 834 C CA . MET A 1 113 ? 11.873 -5.166 -28.112 1.00 97.12 113 MET A CA 1
ATOM 835 C C . MET A 1 113 ? 13.355 -5.071 -28.498 1.00 97.12 113 MET A C 1
ATOM 837 O O . MET A 1 113 ? 13.758 -5.565 -29.552 1.00 97.12 113 MET A O 1
ATOM 841 N N . ARG A 1 114 ? 14.196 -4.477 -27.638 1.00 97.12 114 ARG A N 1
ATOM 842 C CA . ARG A 1 114 ? 15.647 -4.398 -27.873 1.00 97.12 114 ARG A CA 1
ATOM 843 C C . ARG A 1 114 ? 16.284 -5.784 -27.962 1.00 97.12 114 ARG A C 1
ATOM 845 O O . ARG A 1 114 ? 17.067 -6.027 -28.876 1.00 97.12 114 ARG A O 1
ATOM 852 N N . ARG A 1 115 ? 15.929 -6.690 -27.047 1.00 97.19 115 ARG A N 1
ATOM 853 C CA . ARG A 1 115 ? 16.453 -8.065 -27.027 1.00 97.19 115 ARG A CA 1
ATOM 854 C C . ARG A 1 115 ? 16.084 -8.834 -28.290 1.00 97.19 115 ARG A C 1
ATOM 856 O O . ARG A 1 115 ? 16.908 -9.606 -28.780 1.00 97.19 115 ARG A O 1
ATOM 863 N N 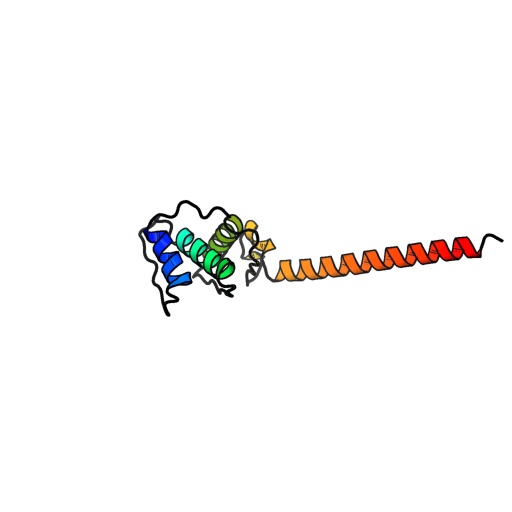. GLU A 1 116 ? 14.880 -8.618 -28.813 1.00 97.06 116 GLU A N 1
ATOM 864 C CA . GLU A 1 116 ? 14.441 -9.273 -30.043 1.00 97.06 116 GLU A CA 1
ATOM 865 C C . GLU A 1 116 ? 15.192 -8.747 -31.272 1.00 97.06 116 GLU A C 1
ATOM 867 O O . GLU A 1 116 ? 15.672 -9.540 -32.082 1.00 97.06 116 GLU A O 1
ATOM 872 N N . ILE A 1 117 ? 15.418 -7.432 -31.361 1.00 97.00 117 ILE A N 1
ATOM 873 C CA . ILE A 1 117 ? 16.274 -6.840 -32.405 1.00 97.00 117 ILE A CA 1
ATOM 874 C C . ILE A 1 117 ? 17.678 -7.464 -32.364 1.00 97.00 117 ILE A C 1
ATOM 876 O O . ILE A 1 117 ? 18.169 -7.963 -33.378 1.00 97.00 117 ILE A O 1
ATOM 880 N N . ASP A 1 118 ? 18.293 -7.544 -31.181 1.00 97.19 118 ASP A N 1
ATOM 881 C CA . ASP A 1 118 ? 19.629 -8.129 -31.017 1.00 97.19 118 ASP A CA 1
ATOM 882 C C . ASP A 1 118 ? 19.671 -9.628 -31.369 1.00 97.19 118 ASP A C 1
ATOM 884 O O . ASP A 1 118 ? 20.711 -10.165 -31.777 1.00 97.19 118 ASP A O 1
ATOM 888 N N . ARG A 1 119 ? 18.560 -10.348 -31.176 1.00 96.81 119 ARG A N 1
ATOM 889 C CA . ARG A 1 119 ? 18.417 -11.758 -31.558 1.00 96.81 119 ARG A CA 1
ATOM 890 C C . ARG A 1 119 ? 18.368 -11.904 -33.078 1.00 96.81 119 ARG A C 1
ATOM 892 O O . ARG A 1 119 ? 19.137 -12.699 -33.627 1.00 96.81 119 ARG A O 1
ATOM 899 N N . LEU A 1 120 ? 17.514 -11.131 -33.745 1.00 95.56 120 LEU A N 1
ATOM 900 C CA . LEU A 1 120 ? 17.355 -11.153 -35.201 1.00 95.56 120 LEU A CA 1
ATOM 901 C C . LEU A 1 120 ? 18.644 -10.735 -35.915 1.00 95.56 120 LEU A C 1
ATOM 903 O O . LEU A 1 120 ? 19.078 -11.403 -36.856 1.00 95.56 120 LEU A O 1
ATOM 907 N N . ASP A 1 121 ? 19.326 -9.707 -35.411 1.00 95.81 121 ASP A N 1
ATOM 908 C CA . ASP A 1 121 ? 20.605 -9.255 -35.955 1.00 95.81 121 ASP A CA 1
ATOM 909 C C . ASP A 1 121 ? 21.693 -10.331 -35.859 1.00 95.81 121 ASP A C 1
ATOM 911 O O . ASP A 1 121 ? 22.481 -10.526 -36.791 1.00 95.81 121 ASP A O 1
ATOM 915 N N . ARG A 1 122 ? 21.751 -11.068 -34.741 1.00 94.56 122 ARG A N 1
ATOM 916 C CA . ARG A 1 122 ? 22.684 -12.195 -34.580 1.00 94.56 122 ARG A CA 1
ATOM 917 C C . ARG A 1 122 ? 22.373 -13.333 -35.550 1.00 94.56 122 ARG A C 1
ATOM 919 O O . ARG A 1 122 ? 23.301 -13.834 -36.186 1.00 94.56 122 ARG A O 1
ATOM 926 N N . ALA A 1 123 ? 21.102 -13.698 -35.709 1.00 92.94 123 ALA A N 1
ATOM 927 C CA . ALA A 1 123 ? 20.680 -14.740 -36.646 1.00 92.94 123 ALA A CA 1
ATOM 928 C C . ALA A 1 123 ? 20.988 -14.363 -38.108 1.00 92.94 123 ALA A C 1
ATOM 930 O O . ALA A 1 123 ? 21.559 -15.160 -38.853 1.00 92.94 123 ALA A O 1
ATOM 931 N N . SER A 1 124 ? 20.701 -13.116 -38.494 1.00 93.19 124 SER A N 1
ATOM 932 C CA . SER A 1 124 ? 21.000 -12.564 -39.822 1.00 93.19 124 SER A CA 1
ATOM 933 C C . SER A 1 124 ? 22.503 -12.585 -40.125 1.00 93.19 124 SER A C 1
ATOM 935 O O . SER A 1 124 ? 22.925 -13.057 -41.184 1.00 93.19 124 SER A O 1
ATOM 937 N N . ARG A 1 125 ? 23.344 -12.155 -39.171 1.00 90.56 125 ARG A N 1
ATOM 938 C CA . ARG A 1 125 ? 24.811 -12.203 -39.309 1.00 90.56 125 ARG A CA 1
ATOM 939 C C . ARG A 1 125 ? 25.345 -13.634 -39.429 1.00 90.56 125 ARG A C 1
ATOM 941 O O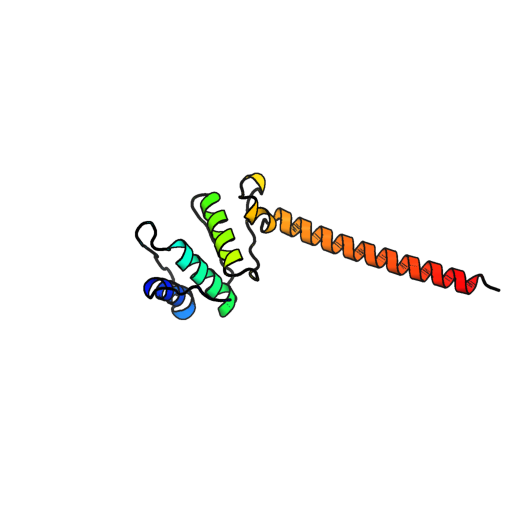 . ARG A 1 125 ? 26.249 -13.868 -40.230 1.00 90.56 125 ARG A O 1
ATOM 948 N N . ALA A 1 126 ? 24.793 -14.582 -38.671 1.00 87.12 126 ALA A N 1
ATOM 949 C CA . ALA A 1 126 ? 25.178 -15.991 -38.754 1.00 87.12 126 ALA A CA 1
ATOM 950 C C . ALA A 1 126 ? 24.820 -16.606 -40.119 1.00 87.12 126 ALA A C 1
ATOM 952 O O . ALA A 1 126 ? 25.656 -17.268 -40.731 1.00 87.12 126 ALA A O 1
ATOM 953 N N . SER A 1 127 ? 23.622 -16.317 -40.637 1.00 84.81 127 SER A N 1
ATOM 954 C CA . SER A 1 127 ? 23.167 -16.800 -41.947 1.00 84.81 127 SER A CA 1
ATOM 955 C C . SER A 1 127 ? 24.031 -16.272 -43.103 1.00 84.81 127 SER A C 1
ATOM 957 O O . SER A 1 127 ? 24.455 -17.049 -43.958 1.00 84.81 127 SER A O 1
ATOM 959 N N . ARG A 1 128 ? 24.407 -14.981 -43.088 1.00 84.38 128 ARG A N 1
ATOM 960 C CA . ARG A 1 128 ? 25.318 -14.406 -44.102 1.00 84.38 128 ARG A CA 1
ATOM 961 C C . ARG A 1 128 ? 26.710 -15.036 -44.079 1.00 84.38 128 ARG A C 1
ATOM 963 O O . ARG A 1 128 ? 27.289 -15.264 -45.136 1.00 84.38 128 ARG A O 1
ATOM 970 N N . ARG A 1 129 ? 27.245 -15.335 -42.890 1.00 78.06 129 ARG A N 1
ATOM 971 C CA . ARG A 1 129 ? 28.546 -16.013 -42.752 1.00 78.06 129 ARG A CA 1
ATOM 972 C C . ARG A 1 129 ? 28.515 -17.441 -43.295 1.00 78.06 129 ARG A C 1
ATOM 974 O O . ARG A 1 129 ? 29.481 -17.854 -43.920 1.00 78.06 129 ARG A O 1
ATOM 981 N N . ALA A 1 130 ? 27.412 -18.164 -43.104 1.00 76.12 130 ALA A N 1
ATOM 982 C CA . ALA A 1 130 ? 27.240 -19.503 -43.668 1.00 76.12 130 ALA A CA 1
ATOM 983 C C . ALA A 1 130 ? 27.095 -19.492 -45.204 1.00 76.12 130 ALA A C 1
ATOM 985 O O . ALA A 1 130 ? 27.529 -20.429 -45.867 1.00 76.12 130 ALA A O 1
ATOM 986 N N . ALA A 1 131 ? 26.512 -18.433 -45.778 1.00 74.19 131 ALA A N 1
ATOM 987 C CA . ALA A 1 131 ? 26.331 -18.298 -47.225 1.00 74.19 131 ALA A CA 1
ATOM 988 C C . ALA A 1 131 ? 27.593 -17.823 -47.975 1.00 74.19 131 ALA A C 1
ATOM 990 O O . ALA A 1 131 ? 27.783 -18.201 -49.126 1.00 74.19 131 ALA A O 1
ATOM 991 N N . GLY A 1 132 ? 28.452 -17.014 -47.341 1.00 65.50 132 GLY A N 1
ATOM 992 C CA . GLY A 1 132 ? 29.656 -16.431 -47.956 1.00 65.50 132 GLY A CA 1
ATOM 993 C C . GLY A 1 132 ? 30.944 -17.259 -47.844 1.00 65.50 132 GLY A C 1
ATOM 994 O O . GLY A 1 132 ? 32.004 -16.746 -48.176 1.00 65.50 132 GLY A O 1
ATOM 995 N N . GLY A 1 133 ? 30.879 -18.493 -47.334 1.00 57.28 133 GLY A N 1
ATOM 996 C CA . GLY A 1 133 ? 32.036 -19.375 -47.118 1.00 57.28 133 GLY A CA 1
ATOM 997 C C . GLY A 1 133 ? 32.290 -20.419 -48.215 1.00 57.28 133 GLY A C 1
ATOM 998 O O . GLY A 1 133 ? 32.761 -21.504 -47.884 1.00 57.28 133 GLY A O 1
ATOM 999 N N . ARG A 1 134 ? 31.943 -20.141 -49.479 1.00 46.69 134 ARG A N 1
ATOM 1000 C CA . ARG A 1 134 ? 32.312 -20.975 -50.639 1.00 46.69 134 ARG A CA 1
ATOM 1001 C C . ARG A 1 134 ? 33.322 -20.260 -51.515 1.00 46.69 134 ARG A C 1
ATOM 1003 O O . ARG A 1 134 ? 33.139 -19.037 -51.698 1.00 46.69 134 ARG A O 1
#

Organism: NCBI:txid1077150

Sequence (134 aa):
ARLASLNTEQRLVVEHVTVRKSTATLVWGPPGTGKTSAVVQAVASAVRLLGDKVLVAAASNIAVDTFVERLLSAAPELRVVRMGHPERMLPSVQHASLDERVAADFRAAAAEMRREIDRLDRASRASRRAAGGR

Radius of gyration: 23.24 Å; chains: 1; bounding box: 54×36×72 Å